Protein AF-A0A9R0VJ51-F1 (afdb_monomer)

Foldseek 3Di:
DVLVVVVVVVVVVLVPVQVLLVQLLDPDHDDPNVVSCVVVDNDPRPVVNVVSVVVVCVLVVVLVVCVVPPVVLVVLVPDPDPVSVVNCSNRDDDDPPCPPVDDPPVVVVVVVVVVVVVVVVVVVCCCVPPVVVVVVVVVVVVVVPCDPDDDPPPDDDD

Solvent-accessible surface area (backbone atoms only — not comparable to full-atom values): 9485 Å² total; per-residue (Å²): 109,71,70,61,52,52,52,48,53,53,49,52,50,50,67,51,50,51,58,53,36,52,52,56,45,45,95,76,64,65,73,74,52,49,60,55,45,66,72,52,60,94,60,69,36,64,65,52,37,54,49,52,52,50,59,64,43,45,64,55,52,51,46,49,50,49,64,74,34,60,68,56,51,51,55,40,72,73,41,92,46,69,67,44,52,52,49,47,69,72,61,59,79,85,75,69,88,64,79,82,74,55,88,55,65,66,57,56,46,57,50,53,55,50,51,52,52,51,51,51,52,50,52,53,48,45,41,62,69,53,48,53,68,50,49,60,60,52,52,52,55,61,70,63,51,85,62,85,79,74,81,79,76,92,72,83,87,134

pLDDT: mean 71.66, std 12.96, range [48.5, 96.31]

Secondary structure (DSSP, 8-state):
-HHHHHHHHHHHHHHHHHHHHHHHHSSS--THHHHHHHHS----TTHHHHHHHHHHHHHHHHHHHHHH-HHHHHHHHH---HHHHHHHHHHPPS--GGGGS-TTHHHHHHHHHHHHHHHHHHHHHHIIIIIHHHHHHHHHHHHT---------S----

Radius of gyration: 27.15 Å; Cα contacts (8 Å, |Δi|>4): 40; chains: 1; bounding box: 50×77×55 Å

Sequence (158 aa):
MMRHVLKFVVAIGWLIILPVTYSSSIQNPTGLIKFFSNWIGNFQSQSIYNFAVALYMLPNIFSALFFIFLPMRRALERSNSRIVRFLLWWTQPKLYVARGMYEDTCSLLKYTTFWILLLICKLAFSYYVEISPLVGPTRTIMFLGRGKYIWHEFFPYS

Mean predicted aligned error: 16.08 Å

Structure (mmCIF, N/CA/C/O backbone):
data_AF-A0A9R0VJ51-F1
#
_entry.id   AF-A0A9R0VJ51-F1
#
loop_
_atom_site.group_PDB
_atom_site.id
_atom_site.type_symbol
_atom_site.label_atom_id
_atom_site.label_alt_id
_atom_site.label_comp_id
_atom_site.label_asym_id
_atom_site.label_entity_id
_atom_site.label_seq_id
_atom_site.pdbx_PDB_ins_code
_atom_site.Cartn_x
_atom_site.Cartn_y
_atom_site.Cartn_z
_atom_site.occupancy
_atom_site.B_iso_or_equiv
_atom_site.auth_seq_id
_atom_site.auth_comp_id
_atom_site.auth_asym_id
_atom_site.auth_atom_id
_atom_site.pdbx_PDB_model_num
ATOM 1 N N . MET A 1 1 ? -3.761 -22.362 -17.370 1.00 61.88 1 MET A N 1
ATOM 2 C CA . MET A 1 1 ? -4.605 -23.160 -16.455 1.00 61.88 1 MET A CA 1
ATOM 3 C C . MET A 1 1 ? -4.006 -23.339 -15.061 1.00 61.88 1 MET A C 1
ATOM 5 O O . MET A 1 1 ? -4.658 -22.923 -14.116 1.00 61.88 1 MET A O 1
ATOM 9 N N . MET A 1 2 ? -2.773 -23.841 -14.908 1.00 71.62 2 MET A N 1
ATOM 10 C CA . MET A 1 2 ? -2.172 -24.176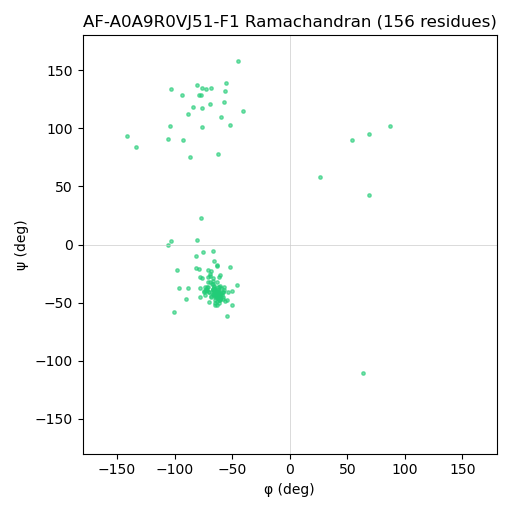 -13.595 1.00 71.62 2 MET A CA 1
ATOM 11 C C . MET A 1 2 ? -2.246 -23.061 -12.526 1.00 71.62 2 MET A C 1
ATOM 13 O O . MET A 1 2 ? -2.577 -23.319 -11.375 1.00 71.62 2 MET A O 1
ATOM 17 N N . ARG A 1 3 ? -2.031 -21.795 -12.913 1.00 71.62 3 ARG A N 1
ATOM 18 C CA . ARG A 1 3 ? -2.134 -20.640 -12.000 1.00 71.62 3 ARG A CA 1
ATOM 19 C C . ARG A 1 3 ? -3.552 -20.404 -11.464 1.00 71.62 3 ARG A C 1
ATOM 21 O O . ARG A 1 3 ? -3.707 -20.014 -10.313 1.00 71.62 3 ARG A O 1
ATOM 28 N N . HIS A 1 4 ? -4.577 -20.598 -12.292 1.00 77.50 4 HIS A N 1
ATOM 29 C CA . HIS A 1 4 ? -5.969 -20.393 -11.877 1.00 77.50 4 HIS A CA 1
ATOM 30 C C . HIS A 1 4 ? -6.425 -21.507 -10.939 1.00 77.50 4 HIS A C 1
ATOM 32 O O . HIS A 1 4 ? -7.054 -21.215 -9.931 1.00 77.50 4 HIS A O 1
ATOM 38 N N . VAL A 1 5 ? -6.003 -22.746 -11.214 1.00 83.06 5 VAL A N 1
ATOM 39 C CA . VAL A 1 5 ? -6.234 -23.892 -10.325 1.00 83.06 5 VAL A CA 1
ATOM 40 C C . VAL A 1 5 ? -5.582 -23.658 -8.961 1.00 83.06 5 VAL A C 1
ATOM 42 O O . VAL A 1 5 ? -6.245 -23.814 -7.946 1.00 83.06 5 VAL A O 1
ATOM 45 N N . LEU A 1 6 ? -4.330 -23.186 -8.911 1.00 80.81 6 LEU A N 1
ATOM 46 C CA . LEU A 1 6 ? -3.669 -22.893 -7.634 1.00 80.81 6 LEU A CA 1
ATOM 47 C C . LEU A 1 6 ? -4.386 -21.787 -6.843 1.00 80.81 6 LEU A C 1
ATOM 49 O O . LEU A 1 6 ? -4.590 -21.928 -5.641 1.00 80.81 6 LEU A O 1
ATOM 53 N N . LYS A 1 7 ? -4.814 -20.705 -7.509 1.00 79.00 7 LYS A N 1
ATOM 54 C CA . LYS A 1 7 ? -5.608 -19.646 -6.863 1.00 79.00 7 LYS A CA 1
ATOM 55 C C . LYS A 1 7 ? -6.940 -20.172 -6.327 1.00 79.00 7 LYS A C 1
ATOM 57 O O . LYS A 1 7 ? -7.367 -19.742 -5.263 1.00 79.00 7 LYS A O 1
ATOM 62 N N . PHE A 1 8 ? -7.562 -21.106 -7.039 1.00 83.62 8 PHE A N 1
ATOM 63 C CA . PHE A 1 8 ? -8.810 -21.739 -6.628 1.00 83.62 8 PHE A CA 1
ATOM 64 C C . PHE A 1 8 ? -8.621 -22.644 -5.404 1.00 83.62 8 PHE A C 1
ATOM 66 O O . PHE A 1 8 ? -9.360 -22.518 -4.435 1.00 83.62 8 PHE A O 1
ATOM 73 N N . VAL A 1 9 ? -7.577 -23.479 -5.391 1.00 86.25 9 VAL A N 1
ATOM 74 C CA . VAL A 1 9 ? -7.226 -24.319 -4.231 1.00 86.25 9 VAL A CA 1
ATOM 75 C C . VAL A 1 9 ? -6.919 -23.459 -3.002 1.00 86.25 9 VAL A C 1
ATOM 77 O O . VAL A 1 9 ? -7.408 -23.746 -1.912 1.00 86.25 9 VAL A O 1
ATOM 80 N N . VAL A 1 10 ? -6.169 -22.365 -3.173 1.00 83.81 10 VAL A N 1
ATOM 81 C CA . VAL A 1 10 ? -5.886 -21.418 -2.082 1.00 83.81 10 VAL A CA 1
ATOM 82 C C . VAL A 1 10 ? -7.166 -20.740 -1.586 1.00 83.81 10 VAL A C 1
ATOM 84 O O . VAL A 1 10 ? -7.347 -20.607 -0.379 1.00 83.81 10 VAL A O 1
ATOM 87 N N . ALA A 1 11 ? -8.083 -20.363 -2.482 1.00 84.75 11 ALA A N 1
ATOM 88 C CA . ALA A 1 11 ? -9.375 -19.797 -2.098 1.00 84.75 11 ALA A CA 1
ATOM 89 C C . ALA A 1 11 ? -10.235 -20.792 -1.301 1.00 84.75 11 ALA A C 1
ATOM 91 O O . ALA A 1 11 ? -10.811 -20.408 -0.288 1.00 84.75 11 ALA A O 1
ATOM 92 N N . ILE A 1 12 ? -10.270 -22.068 -1.703 1.00 88.81 12 ILE A N 1
ATOM 93 C CA . ILE A 1 12 ? -10.953 -23.132 -0.949 1.00 88.81 12 ILE A CA 1
ATOM 94 C C . ILE A 1 12 ? -10.329 -23.298 0.440 1.00 88.81 12 ILE A C 1
ATOM 96 O O . ILE A 1 12 ? -11.054 -23.399 1.4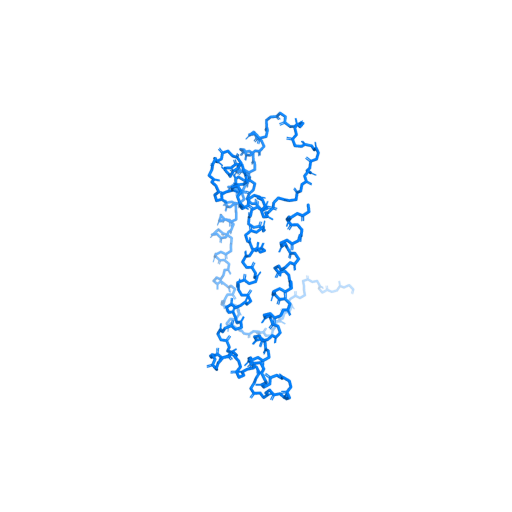26 1.00 88.81 12 ILE A O 1
ATOM 100 N N . GLY A 1 13 ? -8.996 -23.270 0.538 1.00 86.38 13 GLY A N 1
ATOM 101 C CA . GLY A 1 13 ? -8.298 -23.313 1.823 1.00 86.38 13 GLY A CA 1
ATOM 102 C C . GLY A 1 13 ? -8.754 -22.190 2.757 1.00 86.38 13 GLY A C 1
ATOM 103 O O . GLY A 1 13 ? -9.138 -22.451 3.894 1.00 86.38 13 GLY A O 1
ATOM 104 N N . TRP A 1 14 ? -8.804 -20.951 2.262 1.00 84.69 14 TRP A N 1
ATOM 105 C CA . TRP A 1 14 ? -9.288 -19.808 3.043 1.00 84.69 14 TRP A CA 1
ATOM 106 C C . TRP A 1 14 ? -10.775 -19.888 3.394 1.00 84.69 14 TRP A C 1
ATOM 108 O O . TRP A 1 14 ? -11.151 -19.524 4.508 1.00 84.69 14 TRP A O 1
ATOM 118 N N . LEU A 1 15 ? -11.600 -20.413 2.485 1.00 85.50 15 LEU A N 1
ATOM 119 C CA . LEU A 1 15 ? -13.028 -20.645 2.706 1.00 85.50 15 LEU A CA 1
ATOM 120 C C . LEU A 1 15 ? -13.286 -21.631 3.850 1.00 85.50 15 LEU A C 1
ATOM 122 O O . LEU A 1 15 ? -14.316 -21.526 4.500 1.00 85.50 15 LEU A O 1
ATOM 126 N N . ILE A 1 16 ? -12.359 -22.551 4.125 1.00 82.81 16 ILE A N 1
ATOM 127 C CA . ILE A 1 16 ? -12.457 -23.502 5.240 1.00 82.81 16 ILE A CA 1
ATOM 128 C C . ILE A 1 16 ? -11.809 -22.922 6.509 1.00 82.81 16 ILE A C 1
ATOM 130 O O . ILE A 1 16 ? -12.409 -22.953 7.580 1.00 82.81 16 ILE A O 1
ATOM 134 N N . ILE A 1 17 ? -10.603 -22.351 6.403 1.00 81.69 17 ILE A N 1
ATOM 135 C CA . ILE A 1 17 ? -9.813 -21.874 7.554 1.00 81.69 17 ILE A CA 1
ATOM 136 C C . ILE A 1 17 ? -10.508 -20.723 8.295 1.00 81.69 17 ILE A C 1
ATOM 138 O O . ILE A 1 17 ? -10.542 -20.721 9.526 1.00 81.69 17 ILE A O 1
ATOM 142 N N . LEU A 1 18 ? -11.069 -19.742 7.581 1.00 80.44 18 LEU A N 1
ATOM 143 C CA . LEU A 1 18 ? -11.682 -18.567 8.211 1.00 80.44 18 LEU A CA 1
ATOM 144 C C . LEU A 1 18 ? -12.923 -18.913 9.056 1.00 80.44 18 LEU A C 1
ATOM 146 O O . LEU A 1 18 ? -12.937 -18.548 10.230 1.00 80.44 18 LEU A O 1
ATOM 150 N N . PRO A 1 19 ? -13.938 -19.640 8.549 1.00 76.62 19 PRO A N 1
ATOM 151 C CA . PRO A 1 19 ? -15.088 -20.018 9.370 1.00 76.62 19 PRO A CA 1
ATOM 152 C C . PRO A 1 19 ? -14.731 -21.007 10.487 1.00 76.62 19 PRO A C 1
ATOM 154 O O . PRO A 1 19 ? -15.289 -20.892 11.575 1.00 76.62 19 PRO A O 1
ATOM 157 N N . VAL A 1 20 ? -13.775 -21.925 10.283 1.00 72.50 20 VAL A N 1
ATOM 158 C CA . VAL A 1 20 ? -13.317 -22.836 11.352 1.00 72.50 20 VAL A CA 1
ATOM 159 C C . VAL A 1 20 ? -12.639 -22.062 12.488 1.00 72.50 20 VAL A C 1
ATOM 161 O O . VAL A 1 20 ? -12.956 -22.277 13.657 1.00 72.50 20 VAL A O 1
ATOM 164 N N . THR A 1 21 ? -11.750 -21.117 12.167 1.00 73.44 21 THR A N 1
ATOM 165 C CA . THR A 1 21 ? -11.065 -20.293 13.181 1.00 73.44 21 THR A CA 1
ATOM 166 C C . THR A 1 21 ? -12.002 -19.281 13.844 1.00 73.44 21 THR A C 1
ATOM 168 O O . THR A 1 21 ? -11.917 -19.088 15.055 1.00 73.44 21 THR A O 1
ATOM 171 N N . TYR A 1 22 ? -12.946 -18.695 13.100 1.00 71.75 22 TYR A N 1
ATOM 172 C CA . TYR A 1 22 ? -14.006 -17.844 13.652 1.00 71.75 22 TYR A CA 1
ATOM 173 C C . TYR A 1 22 ? -14.890 -18.616 14.634 1.00 71.75 22 TYR A C 1
ATOM 175 O O . TYR A 1 22 ? -15.132 -18.170 15.754 1.00 71.75 22 TYR A O 1
ATOM 183 N N . SER A 1 23 ? -15.322 -19.815 14.243 1.00 66.50 23 SER A N 1
ATOM 184 C CA . SER A 1 23 ? -16.166 -20.652 15.086 1.00 66.50 23 SER A CA 1
ATOM 185 C C . SER A 1 23 ? -15.439 -21.152 16.331 1.00 66.50 23 SER A C 1
ATOM 187 O O . SER A 1 23 ? -16.072 -21.316 17.369 1.00 66.50 23 S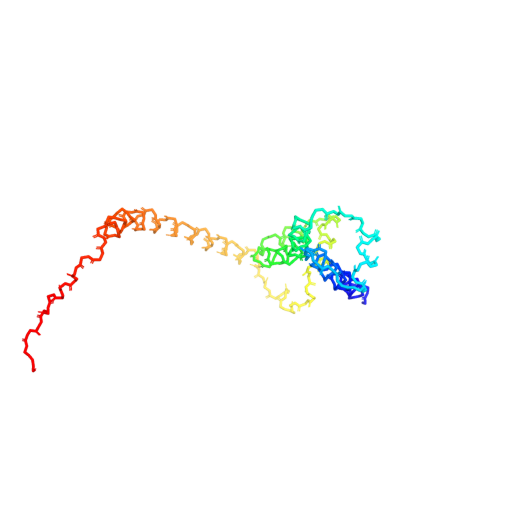ER A O 1
ATOM 189 N N . SER A 1 24 ? -14.125 -21.374 16.247 1.00 61.44 24 SER A N 1
ATOM 190 C CA . SER A 1 24 ? -13.296 -21.708 17.407 1.00 61.44 24 SER A CA 1
ATOM 191 C C . SER A 1 24 ? -13.134 -20.524 18.366 1.00 61.44 24 SER A C 1
ATOM 193 O O . SER A 1 24 ? -12.925 -20.746 19.554 1.00 61.44 24 SER A O 1
ATOM 195 N N . SER A 1 25 ? -13.234 -19.283 17.867 1.00 59.81 25 SER A N 1
ATOM 196 C CA . SER A 1 25 ? -13.198 -18.036 18.651 1.00 59.81 25 SER A CA 1
ATOM 197 C C . SER A 1 25 ? -14.432 -17.842 19.538 1.00 59.81 25 SER A C 1
ATOM 199 O O . SER A 1 25 ? -14.365 -17.179 20.574 1.00 59.81 25 SER A O 1
ATOM 201 N N . ILE A 1 26 ? -15.554 -18.455 19.162 1.00 62.91 26 ILE A N 1
ATOM 202 C CA . ILE A 1 26 ? -16.819 -18.394 19.892 1.00 62.91 26 ILE A CA 1
ATOM 203 C C . ILE A 1 26 ? -16.789 -19.307 21.128 1.00 62.91 26 ILE A C 1
ATOM 205 O O . ILE A 1 26 ? -16.497 -20.496 21.045 1.00 62.91 26 ILE A O 1
ATOM 209 N N . GLN A 1 27 ? -17.150 -18.748 22.287 1.00 56.19 27 GLN A N 1
ATOM 210 C CA . GLN A 1 27 ? -17.136 -19.429 23.592 1.00 56.19 27 GLN A CA 1
ATOM 211 C C . GLN A 1 27 ? -18.136 -20.595 23.734 1.00 56.19 27 GLN A C 1
ATOM 213 O O . GLN A 1 27 ? -17.984 -21.388 24.656 1.00 56.19 27 GLN A O 1
ATOM 218 N N . ASN A 1 28 ? -19.126 -20.739 22.841 1.00 54.72 28 ASN A N 1
ATOM 219 C CA . ASN A 1 28 ? -20.175 -21.768 22.932 1.00 54.72 28 ASN A CA 1
ATOM 220 C C . ASN A 1 28 ? -20.416 -22.486 21.583 1.00 54.72 28 ASN A C 1
ATOM 222 O O . ASN A 1 28 ? -21.328 -22.111 20.842 1.00 54.72 28 ASN A O 1
ATOM 226 N N . PRO A 1 29 ? -19.623 -23.514 21.229 1.00 53.16 29 PRO A N 1
ATOM 227 C CA . PRO A 1 29 ? -19.783 -24.240 19.969 1.00 53.16 29 PRO A CA 1
ATOM 228 C C . PRO A 1 29 ? -20.932 -25.268 20.029 1.00 53.16 29 PRO A C 1
ATOM 230 O O . PRO A 1 29 ? -20.966 -26.123 20.913 1.00 53.16 29 PRO A O 1
ATOM 233 N N . THR A 1 30 ? -21.859 -25.238 19.064 1.00 53.34 30 THR A N 1
ATOM 234 C CA . THR A 1 30 ? -22.970 -26.207 18.939 1.00 53.34 30 THR A CA 1
ATOM 235 C C . THR A 1 30 ? -22.723 -27.255 17.839 1.00 53.34 30 THR A C 1
ATOM 237 O O . THR A 1 30 ? -22.338 -26.942 16.714 1.00 53.34 30 THR A O 1
ATOM 240 N N . GLY A 1 31 ? -22.974 -28.531 18.166 1.00 59.56 31 GLY A N 1
ATOM 241 C CA . GLY A 1 31 ? -23.144 -29.652 17.226 1.00 59.56 31 GLY A CA 1
ATOM 242 C C . GLY A 1 31 ? -21.922 -30.018 16.373 1.00 59.56 31 GLY A C 1
ATOM 243 O O . GLY A 1 31 ? -20.931 -30.543 16.880 1.00 59.56 31 GLY A O 1
ATOM 244 N N . LEU A 1 32 ? -22.002 -29.758 15.062 1.00 58.34 32 LEU A N 1
ATOM 245 C CA . LEU A 1 32 ? -20.952 -30.067 14.073 1.00 58.34 32 LEU A CA 1
ATOM 246 C C . LEU A 1 32 ? -19.627 -29.349 14.364 1.00 58.34 32 LEU A C 1
ATOM 248 O O . LEU A 1 32 ? -18.554 -29.841 14.027 1.00 58.34 32 LEU A O 1
ATOM 252 N N . ILE A 1 33 ? -19.704 -28.209 15.043 1.00 54.75 33 ILE A N 1
ATOM 253 C CA . ILE A 1 33 ? -18.566 -27.354 15.378 1.00 54.75 33 ILE A CA 1
ATOM 254 C C . ILE A 1 33 ? -17.654 -28.022 16.425 1.00 54.75 33 ILE A C 1
ATOM 256 O O . ILE A 1 33 ? -16.434 -27.872 16.370 1.00 54.75 33 ILE A O 1
ATOM 260 N N . LYS A 1 34 ? -18.225 -28.830 17.332 1.00 59.12 34 LYS A N 1
ATOM 261 C CA . LYS A 1 34 ? -17.479 -29.540 18.385 1.00 59.12 34 LYS A CA 1
ATOM 262 C C . LYS A 1 34 ? -16.612 -30.680 17.829 1.00 59.12 34 LYS A C 1
ATOM 264 O O . LYS A 1 34 ? -15.577 -31.012 18.402 1.00 59.12 34 LYS A O 1
ATOM 269 N N . PHE A 1 35 ? -17.013 -31.271 16.701 1.00 65.12 35 PHE A N 1
ATOM 270 C CA . PHE A 1 35 ? -16.238 -32.325 16.039 1.00 65.12 35 PHE A CA 1
ATOM 271 C C . PHE A 1 35 ? -14.956 -31.776 15.404 1.00 65.12 35 PHE A C 1
ATOM 273 O O . PHE A 1 35 ? -13.895 -32.379 15.556 1.00 65.12 35 PHE A O 1
ATOM 280 N N . PHE A 1 36 ? -15.021 -30.602 14.767 1.00 59.25 36 PHE A N 1
ATOM 281 C CA . PHE A 1 36 ? -13.836 -29.951 14.200 1.00 59.25 36 PHE A CA 1
ATOM 282 C C . PHE A 1 36 ? -12.909 -29.370 15.277 1.00 59.25 36 PHE A C 1
ATOM 284 O O . PHE A 1 36 ? -11.691 -29.486 15.142 1.00 59.25 36 PHE A O 1
ATOM 291 N N . SER A 1 37 ? -13.450 -28.822 16.374 1.00 59.03 37 SER A N 1
ATOM 292 C CA . SER A 1 37 ? -12.637 -28.316 17.493 1.00 59.03 37 SER A CA 1
ATOM 293 C C . SER A 1 37 ? -11.914 -29.415 18.281 1.00 59.03 37 SER A C 1
ATOM 295 O O . SER A 1 37 ? -10.928 -29.141 18.949 1.00 59.03 37 SER A O 1
ATOM 297 N N . ASN A 1 38 ? -12.394 -30.662 18.248 1.00 60.88 38 ASN A N 1
ATOM 298 C CA . ASN A 1 38 ? -11.672 -31.786 18.856 1.00 60.88 38 ASN A CA 1
ATOM 299 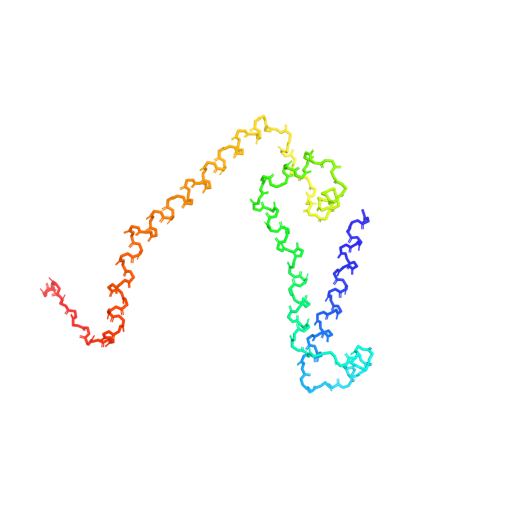C C . ASN A 1 38 ? -10.505 -32.272 17.982 1.00 60.88 38 ASN A C 1
ATOM 301 O O . ASN A 1 38 ? -9.533 -32.805 18.509 1.00 60.88 38 ASN A O 1
ATOM 305 N N . TRP A 1 39 ? -10.592 -32.093 16.660 1.00 61.31 39 TRP A N 1
ATOM 306 C CA . TRP A 1 39 ? -9.516 -32.430 15.724 1.00 61.31 39 TRP A CA 1
ATOM 307 C C . TRP A 1 39 ? -8.415 -31.360 15.729 1.00 61.31 39 TRP A C 1
ATOM 309 O O . TRP A 1 39 ? -7.225 -31.668 15.768 1.00 61.31 39 TRP A O 1
ATOM 319 N N . ILE A 1 40 ? -8.812 -30.088 15.694 1.00 58.47 40 ILE A N 1
ATOM 320 C CA . ILE A 1 40 ? -7.930 -28.926 15.815 1.00 58.47 40 ILE A CA 1
ATOM 321 C C . ILE A 1 40 ? -7.905 -28.560 17.292 1.00 58.47 40 ILE A C 1
ATOM 323 O O . ILE A 1 40 ? -8.777 -27.845 17.766 1.00 58.47 40 ILE A O 1
ATOM 327 N N . GLY A 1 41 ? -6.954 -29.147 18.025 1.00 48.69 41 GLY A N 1
ATOM 328 C CA . GLY A 1 41 ? -6.824 -29.013 19.476 1.00 48.69 41 GLY A CA 1
ATOM 329 C C . GLY A 1 41 ? -6.976 -27.578 19.990 1.00 48.69 41 GLY A C 1
ATOM 330 O O . GLY A 1 41 ? -6.804 -26.611 19.256 1.00 48.69 41 GLY A O 1
ATOM 331 N N . ASN A 1 42 ? -7.319 -27.458 21.271 1.00 56.56 42 ASN A N 1
ATOM 332 C CA . ASN A 1 42 ? -7.736 -26.227 21.942 1.00 56.56 42 ASN A CA 1
ATOM 333 C C . ASN A 1 42 ? -6.628 -25.149 21.953 1.00 56.56 42 ASN A C 1
ATOM 335 O O . ASN A 1 42 ? -5.923 -24.961 22.944 1.00 56.56 42 ASN A O 1
ATOM 339 N N . PHE A 1 43 ? -6.437 -24.463 20.830 1.00 53.22 43 PHE A N 1
ATOM 340 C CA . PHE A 1 43 ? -5.488 -23.374 20.687 1.00 53.22 43 PHE A CA 1
ATOM 341 C C . PHE A 1 43 ? -6.222 -22.047 20.947 1.00 53.22 43 PHE A C 1
ATOM 343 O O . PHE A 1 43 ? -7.288 -21.782 20.395 1.00 53.22 43 PHE A O 1
ATOM 350 N N . GLN A 1 44 ? -5.656 -21.232 21.838 1.00 56.38 44 GLN A N 1
ATOM 351 C CA . GLN A 1 44 ? -6.208 -19.986 22.385 1.00 56.38 44 GLN A CA 1
ATOM 352 C C . GLN A 1 44 ? -6.931 -19.118 21.334 1.00 56.38 44 GLN A C 1
ATOM 354 O O . GLN A 1 44 ? -6.344 -18.599 20.385 1.00 56.38 44 GLN A O 1
ATOM 359 N N . SER A 1 45 ? -8.239 -18.964 21.507 1.00 59.94 45 SER A N 1
ATOM 360 C CA . SER A 1 45 ? -9.170 -18.809 20.390 1.00 59.94 45 SER A CA 1
ATOM 361 C C . SER A 1 45 ? -9.300 -17.401 19.782 1.00 59.94 45 SER A C 1
ATOM 363 O O . SER A 1 45 ? -9.891 -17.240 18.713 1.00 59.94 45 SER A O 1
ATOM 365 N N . GLN A 1 46 ? -8.724 -16.369 20.406 1.00 60.84 46 GLN A N 1
ATOM 366 C CA . GLN A 1 46 ? -8.740 -14.995 19.873 1.00 60.84 46 GLN A CA 1
ATOM 367 C C . GLN A 1 46 ? -7.475 -14.625 19.084 1.00 60.84 46 GLN A C 1
ATOM 369 O O . GLN A 1 46 ? -7.560 -13.948 18.058 1.00 60.84 46 GLN A O 1
ATOM 374 N N . SER A 1 47 ? -6.293 -15.080 19.513 1.00 63.53 47 SER A N 1
ATOM 375 C CA . SER A 1 47 ? -5.020 -14.714 18.871 1.00 63.53 47 SER A CA 1
ATOM 376 C C . SER A 1 47 ? -4.850 -15.364 17.494 1.00 63.53 47 SER A C 1
ATOM 378 O O . SER A 1 47 ? -4.289 -14.761 16.581 1.00 63.53 47 SER A O 1
ATOM 380 N N . ILE A 1 48 ? -5.394 -16.567 17.315 1.00 70.44 48 ILE A N 1
ATOM 381 C CA . ILE A 1 48 ? -5.243 -17.367 16.092 1.00 70.44 48 ILE A CA 1
ATOM 382 C C . ILE A 1 48 ? -6.155 -16.874 14.982 1.00 70.44 48 ILE A C 1
ATOM 384 O O . ILE A 1 48 ? -5.739 -16.843 13.828 1.00 70.44 48 ILE A O 1
ATOM 388 N N . TYR A 1 49 ? -7.370 -16.442 15.321 1.00 75.81 49 TYR A N 1
ATOM 389 C CA . TYR A 1 49 ? -8.261 -15.812 14.355 1.00 75.81 49 TYR A CA 1
ATOM 390 C C . TYR A 1 49 ? -7.631 -14.526 13.804 1.00 75.81 49 TYR A C 1
ATOM 392 O O . TYR A 1 49 ? -7.520 -14.368 12.589 1.00 75.81 49 TYR A O 1
ATOM 400 N N . ASN A 1 50 ? -7.101 -13.662 14.678 1.00 75.31 50 ASN A N 1
ATOM 401 C CA . ASN A 1 50 ? -6.384 -12.460 14.246 1.00 75.31 50 ASN A CA 1
ATOM 402 C C . ASN A 1 50 ? -5.159 -12.791 13.382 1.00 75.31 50 ASN A C 1
ATOM 404 O O . ASN A 1 50 ? -4.932 -12.139 12.363 1.00 75.31 50 ASN A O 1
ATOM 408 N N . PHE A 1 51 ? -4.392 -13.823 13.744 1.00 79.19 51 PHE A N 1
ATOM 409 C CA . PHE A 1 51 ? -3.256 -14.277 12.944 1.00 79.19 51 PHE A CA 1
ATOM 410 C C . PHE A 1 51 ? -3.685 -14.816 11.569 1.00 79.19 51 PHE A C 1
ATOM 412 O O . PHE A 1 51 ? -3.087 -14.459 10.556 1.00 79.19 51 PHE A O 1
ATOM 419 N N . ALA A 1 52 ? -4.752 -15.616 11.504 1.00 81.12 52 ALA A N 1
ATOM 420 C CA . ALA A 1 52 ? -5.299 -16.146 10.257 1.00 81.12 52 ALA A CA 1
ATOM 421 C C . ALA A 1 52 ? -5.823 -15.028 9.342 1.00 81.12 52 ALA A C 1
ATOM 423 O O . ALA A 1 52 ? -5.556 -15.044 8.142 1.00 81.12 52 ALA A O 1
ATOM 424 N N . VAL A 1 53 ? -6.502 -14.022 9.903 1.00 80.69 53 VAL A N 1
ATOM 425 C CA . VAL A 1 53 ? -6.969 -12.838 9.165 1.00 80.69 53 VAL A CA 1
ATOM 426 C C . VAL A 1 53 ? -5.790 -12.007 8.649 1.00 80.69 53 VAL A C 1
ATOM 428 O O . VAL A 1 53 ? -5.788 -11.604 7.485 1.00 80.69 53 VAL A O 1
ATOM 431 N N . ALA A 1 54 ? -4.753 -11.790 9.463 1.00 82.62 54 ALA A N 1
ATOM 432 C CA . ALA A 1 54 ? -3.541 -11.097 9.025 1.00 82.62 54 ALA A CA 1
ATOM 433 C C . ALA A 1 54 ? -2.834 -11.857 7.886 1.00 82.62 54 ALA A C 1
ATOM 435 O O . ALA A 1 54 ? -2.442 -11.256 6.882 1.00 82.62 54 ALA A O 1
ATOM 436 N N . LEU A 1 55 ? -2.736 -13.185 7.998 1.00 84.75 55 LEU A N 1
ATOM 437 C CA . LEU A 1 55 ? -2.155 -14.054 6.975 1.00 84.75 55 LEU A CA 1
ATOM 438 C C . LEU A 1 55 ? -2.992 -14.074 5.684 1.00 84.75 55 LEU A C 1
ATOM 440 O O . LEU A 1 55 ? -2.425 -14.100 4.593 1.00 84.75 55 LEU A O 1
ATOM 444 N N . TYR A 1 56 ? -4.322 -13.998 5.789 1.00 83.38 56 TYR A N 1
ATOM 445 C CA . TYR A 1 56 ? -5.230 -13.869 4.644 1.00 83.38 56 TYR A CA 1
ATOM 446 C C . TYR A 1 56 ? -5.051 -12.535 3.911 1.00 83.38 56 TYR A C 1
ATOM 448 O O . TYR A 1 56 ? -5.076 -12.482 2.680 1.00 83.38 56 TYR A O 1
ATOM 456 N N . MET A 1 57 ? -4.841 -11.451 4.660 1.00 81.12 57 MET A N 1
ATOM 457 C CA . MET A 1 57 ? -4.654 -10.112 4.100 1.00 81.12 57 MET A CA 1
ATOM 458 C C . MET A 1 57 ? -3.264 -9.905 3.491 1.00 81.12 57 MET A C 1
ATOM 460 O O . MET A 1 57 ? -3.132 -9.133 2.541 1.00 81.12 57 MET A O 1
ATOM 464 N N . LEU A 1 58 ? -2.231 -10.599 3.981 1.00 80.94 58 LEU A N 1
ATOM 465 C CA . LEU A 1 58 ? -0.845 -10.445 3.521 1.00 80.94 58 LEU A CA 1
ATOM 466 C C . LEU A 1 58 ? -0.683 -10.525 1.988 1.00 80.94 58 LEU A C 1
ATOM 468 O O . LEU A 1 58 ? -0.120 -9.592 1.415 1.00 80.94 58 LEU A O 1
ATOM 472 N N . PRO A 1 59 ? -1.194 -11.552 1.278 1.00 76.94 59 PRO A N 1
ATOM 473 C CA . PRO A 1 59 ? -1.115 -11.629 -0.183 1.00 76.94 59 PRO A CA 1
ATOM 474 C C . PRO A 1 59 ? -1.738 -10.423 -0.901 1.00 76.94 59 PRO A C 1
ATOM 476 O O . PRO A 1 59 ? -1.212 -9.972 -1.921 1.00 76.94 59 PRO A O 1
ATOM 479 N N . ASN A 1 60 ? -2.839 -9.890 -0.365 1.00 79.19 60 ASN A N 1
ATOM 480 C CA . ASN A 1 60 ? -3.541 -8.737 -0.928 1.00 79.19 60 ASN A CA 1
ATOM 481 C C . ASN A 1 60 ? -2.772 -7.438 -0.672 1.00 79.19 60 ASN A C 1
ATOM 483 O O . ASN A 1 60 ? -2.630 -6.629 -1.587 1.00 79.19 60 ASN A O 1
ATOM 487 N N . ILE A 1 61 ? -2.209 -7.278 0.528 1.00 79.69 61 ILE A N 1
ATOM 488 C CA . ILE A 1 61 ? -1.340 -6.151 0.885 1.00 79.69 61 ILE A CA 1
ATOM 489 C C . ILE A 1 61 ? -0.093 -6.158 0.006 1.00 79.69 61 ILE A C 1
ATOM 491 O O . ILE A 1 61 ? 0.241 -5.132 -0.576 1.00 79.69 61 ILE A O 1
ATOM 495 N N . PHE A 1 62 ? 0.554 -7.313 -0.173 1.00 73.50 62 PHE A N 1
ATOM 496 C CA . PHE A 1 62 ? 1.670 -7.443 -1.107 1.00 73.50 62 PHE A CA 1
ATOM 497 C C . PHE A 1 62 ? 1.244 -7.058 -2.526 1.00 73.50 62 PHE A C 1
ATOM 499 O O . PHE A 1 62 ? 1.920 -6.259 -3.166 1.00 73.50 62 PHE A O 1
ATOM 506 N N . SER A 1 63 ? 0.107 -7.554 -3.017 1.00 70.00 63 SER A N 1
ATOM 507 C CA . SER A 1 63 ? -0.395 -7.198 -4.350 1.00 70.00 63 SER A CA 1
ATOM 508 C C . SER A 1 63 ? -0.638 -5.689 -4.512 1.00 70.00 63 SER A C 1
ATOM 510 O O . SER A 1 63 ? -0.242 -5.113 -5.529 1.00 70.00 63 SER A O 1
ATOM 512 N N . ALA A 1 64 ? -1.246 -5.041 -3.514 1.00 74.25 64 ALA A N 1
ATOM 513 C CA . ALA A 1 64 ? -1.491 -3.600 -3.489 1.00 74.25 64 ALA A CA 1
ATOM 514 C C . ALA A 1 64 ? -0.183 -2.799 -3.410 1.00 74.25 64 ALA A C 1
ATOM 516 O O . ALA A 1 64 ? 0.008 -1.847 -4.163 1.00 74.25 64 ALA A O 1
ATOM 517 N N . LEU A 1 65 ? 0.760 -3.236 -2.576 1.00 74.31 65 LEU A N 1
ATOM 518 C CA . LEU A 1 65 ? 2.087 -2.644 -2.452 1.00 74.31 65 LEU A CA 1
ATOM 519 C C . LEU A 1 65 ? 2.839 -2.725 -3.785 1.00 74.31 65 LEU A C 1
ATOM 521 O O . LEU A 1 65 ? 3.317 -1.715 -4.284 1.00 74.31 65 LEU A O 1
ATOM 525 N N . PHE A 1 66 ? 2.846 -3.883 -4.449 1.00 67.94 66 PHE A N 1
ATOM 526 C CA . PHE A 1 66 ? 3.421 -4.001 -5.789 1.00 67.94 66 PHE A CA 1
ATOM 527 C C . PHE A 1 66 ? 2.688 -3.143 -6.824 1.00 67.94 66 PHE A C 1
ATOM 529 O O . PHE A 1 66 ? 3.310 -2.696 -7.781 1.00 67.94 66 PHE A O 1
ATOM 536 N N . PHE A 1 67 ? 1.374 -2.934 -6.700 1.00 65.94 67 PHE A N 1
ATOM 537 C CA . PHE A 1 67 ? 0.607 -2.064 -7.600 1.00 65.94 67 PHE A CA 1
ATOM 538 C C . PHE A 1 67 ? 0.972 -0.584 -7.444 1.00 65.94 67 PHE A C 1
ATOM 540 O O . PHE A 1 67 ? 1.193 0.083 -8.448 1.00 65.94 67 PHE A O 1
ATOM 547 N N . ILE A 1 68 ? 1.103 -0.100 -6.211 1.00 66.81 68 ILE A N 1
ATOM 548 C CA . ILE A 1 68 ? 1.465 1.291 -5.913 1.00 66.81 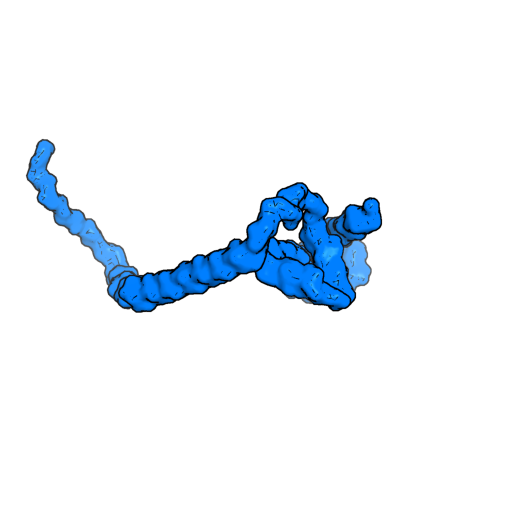68 ILE A CA 1
ATOM 549 C C . ILE A 1 68 ? 2.946 1.542 -6.232 1.00 66.81 68 ILE A C 1
ATOM 551 O O . ILE A 1 68 ? 3.304 2.561 -6.823 1.00 66.81 68 ILE A O 1
ATOM 555 N N . PHE A 1 69 ? 3.820 0.582 -5.920 1.00 64.12 69 PHE A N 1
ATOM 556 C CA . PHE A 1 69 ? 5.242 0.656 -6.236 1.00 64.12 69 PHE A CA 1
ATOM 557 C C . PHE A 1 69 ? 5.534 0.136 -7.656 1.00 64.12 69 PHE A C 1
ATOM 559 O O . PHE A 1 69 ? 6.144 -0.921 -7.848 1.00 64.12 69 PHE A O 1
ATOM 566 N N . LEU A 1 70 ? 5.206 0.949 -8.669 1.00 60.41 70 LEU A N 1
ATOM 567 C CA . LEU A 1 70 ? 5.739 0.799 -10.036 1.00 60.41 70 LEU A CA 1
ATOM 568 C C . LEU A 1 70 ? 7.275 0.564 -10.095 1.00 60.41 70 LEU A C 1
ATOM 570 O O . LEU A 1 70 ? 7.706 -0.239 -10.930 1.00 60.41 70 LEU A O 1
ATOM 574 N N . PRO A 1 71 ? 8.122 1.155 -9.215 1.00 60.75 71 PRO A N 1
ATOM 575 C CA . PRO A 1 71 ? 9.567 0.905 -9.212 1.00 60.75 71 PRO A CA 1
ATOM 576 C C . PRO A 1 71 ? 9.941 -0.530 -8.822 1.00 60.75 71 PRO A C 1
ATOM 578 O O . PRO A 1 71 ? 10.841 -1.117 -9.427 1.00 60.75 71 PRO A O 1
ATOM 581 N N . MET A 1 72 ? 9.232 -1.123 -7.849 1.00 62.78 72 MET A N 1
ATOM 582 C CA . MET A 1 72 ? 9.493 -2.500 -7.420 1.00 62.78 72 MET A CA 1
ATOM 583 C C . MET A 1 72 ? 9.179 -3.488 -8.534 1.00 62.78 72 MET A C 1
ATOM 585 O O . MET A 1 72 ? 9.955 -4.415 -8.737 1.00 62.78 72 MET A O 1
ATOM 589 N N . ARG A 1 73 ? 8.110 -3.269 -9.314 1.00 65.06 73 ARG A N 1
ATOM 590 C CA . ARG A 1 73 ? 7.793 -4.131 -10.466 1.00 65.06 73 ARG A CA 1
ATOM 591 C C . ARG A 1 73 ? 8.934 -4.174 -11.483 1.00 65.06 73 ARG A C 1
ATOM 593 O O . ARG A 1 73 ? 9.266 -5.253 -11.958 1.00 65.06 73 ARG A O 1
ATOM 600 N N . ARG A 1 74 ? 9.585 -3.041 -11.763 1.00 59.69 74 ARG A N 1
ATOM 601 C CA . ARG A 1 74 ? 10.711 -2.964 -12.710 1.00 59.69 74 ARG A CA 1
ATOM 602 C C . ARG A 1 74 ? 12.009 -3.546 -12.149 1.00 59.69 74 ARG A C 1
ATOM 604 O O . ARG A 1 74 ? 12.728 -4.224 -12.881 1.00 59.69 74 ARG A O 1
ATOM 611 N N . ALA A 1 75 ? 12.308 -3.305 -10.870 1.00 61.97 75 ALA A N 1
ATOM 612 C CA . ALA A 1 75 ? 13.449 -3.926 -10.193 1.00 61.97 75 ALA A CA 1
ATOM 613 C C . ALA A 1 75 ? 13.296 -5.454 -10.142 1.00 61.97 75 ALA A C 1
ATOM 615 O O . ALA A 1 75 ? 14.258 -6.180 -10.382 1.00 61.97 75 ALA A O 1
ATOM 616 N N . LEU A 1 76 ? 12.067 -5.930 -9.916 1.00 63.44 76 LEU A N 1
ATOM 617 C CA . LEU A 1 76 ? 11.723 -7.341 -9.996 1.00 63.44 76 LEU A CA 1
ATOM 618 C C . LEU A 1 76 ? 11.872 -7.877 -11.428 1.00 63.44 76 LEU A C 1
ATOM 620 O O . LEU A 1 76 ? 12.519 -8.891 -11.644 1.00 63.44 76 LEU A O 1
ATOM 624 N N . GLU A 1 77 ? 11.346 -7.190 -12.437 1.00 63.47 77 GLU A N 1
ATOM 625 C CA . GLU A 1 77 ? 11.435 -7.662 -13.827 1.00 63.47 77 GLU A CA 1
ATOM 626 C C . GLU A 1 77 ? 12.864 -7.678 -14.388 1.00 63.47 77 GLU A C 1
ATOM 628 O O . GLU A 1 77 ? 13.175 -8.518 -15.229 1.00 63.47 77 GLU A O 1
ATOM 633 N N . ARG A 1 78 ? 13.749 -6.796 -13.906 1.00 61.22 78 ARG A N 1
ATOM 634 C CA . ARG A 1 78 ? 15.182 -6.802 -14.246 1.00 61.22 78 ARG A CA 1
ATOM 635 C C . ARG A 1 78 ? 15.982 -7.823 -13.422 1.00 61.22 78 ARG A C 1
ATOM 637 O O . ARG A 1 78 ? 17.082 -8.198 -13.820 1.00 61.22 78 ARG A O 1
ATOM 644 N N . SER A 1 79 ? 15.456 -8.268 -12.280 1.00 59.97 79 SER A N 1
ATOM 645 C CA . SER A 1 79 ? 16.113 -9.229 -11.393 1.00 59.97 79 SER A CA 1
ATOM 646 C C . SER A 1 79 ? 15.850 -10.663 -11.858 1.00 59.97 79 SER A C 1
ATOM 648 O O . SER A 1 79 ? 14.720 -11.143 -11.832 1.00 59.97 79 SER A O 1
ATOM 650 N N . ASN A 1 80 ? 16.904 -11.403 -12.214 1.00 69.31 80 ASN A N 1
ATOM 651 C CA . ASN A 1 80 ? 16.810 -12.822 -12.591 1.00 69.31 80 ASN A CA 1
ATOM 652 C C . ASN A 1 80 ? 16.640 -13.771 -11.379 1.00 69.31 80 ASN A C 1
ATOM 654 O O . ASN A 1 80 ? 17.004 -14.947 -11.423 1.00 69.31 80 ASN A O 1
ATOM 658 N N . SER A 1 81 ? 16.136 -13.276 -10.250 1.00 72.38 81 SER A N 1
ATOM 659 C CA . SER A 1 81 ? 15.988 -14.090 -9.045 1.00 72.38 81 SER A CA 1
ATOM 660 C C . SER A 1 81 ? 14.722 -14.958 -9.106 1.00 72.38 81 SER A C 1
ATOM 662 O O . SER A 1 81 ? 13.637 -14.529 -9.504 1.00 72.38 81 SER A O 1
ATOM 664 N N . ARG A 1 82 ? 14.846 -16.227 -8.690 1.00 71.00 82 ARG A N 1
ATOM 665 C CA . ARG A 1 82 ? 13.740 -17.206 -8.712 1.00 71.00 82 ARG A CA 1
ATOM 666 C C . ARG A 1 82 ? 12.536 -16.767 -7.868 1.00 71.00 82 ARG A C 1
ATOM 668 O O . ARG A 1 82 ? 11.399 -16.967 -8.288 1.00 71.00 82 ARG A O 1
ATOM 675 N N . ILE A 1 83 ? 12.788 -16.135 -6.722 1.00 68.81 83 ILE A N 1
ATOM 676 C CA . ILE A 1 83 ? 11.762 -15.645 -5.782 1.00 68.81 83 ILE A CA 1
ATOM 677 C C . ILE A 1 83 ? 10.897 -14.572 -6.444 1.00 68.81 83 ILE A C 1
ATOM 679 O O . ILE A 1 83 ? 9.672 -14.612 -6.391 1.00 68.81 83 ILE A O 1
ATOM 683 N N . VAL A 1 84 ? 11.542 -13.643 -7.139 1.00 67.69 84 VAL A N 1
ATOM 684 C CA . VAL A 1 84 ? 10.887 -12.567 -7.872 1.00 67.69 84 VAL A CA 1
ATOM 685 C C . VAL A 1 84 ? 10.039 -13.102 -9.015 1.00 67.69 84 VAL A C 1
ATOM 687 O O . VAL A 1 84 ? 8.907 -12.665 -9.202 1.00 67.69 84 VAL A O 1
ATOM 690 N N . ARG A 1 85 ? 10.547 -14.098 -9.743 1.00 70.25 85 ARG A N 1
ATOM 691 C CA . ARG A 1 85 ? 9.800 -14.766 -10.811 1.00 70.25 85 ARG A CA 1
ATOM 692 C C . ARG A 1 85 ? 8.548 -15.465 -10.280 1.00 70.25 85 ARG A C 1
ATOM 694 O O . ARG A 1 85 ? 7.493 -15.375 -10.902 1.00 70.25 85 ARG A O 1
ATOM 701 N N . PHE A 1 86 ? 8.649 -16.111 -9.118 1.00 70.62 86 PHE A N 1
ATOM 702 C CA . PHE A 1 86 ? 7.514 -16.722 -8.423 1.00 70.62 86 PHE A CA 1
ATOM 703 C C . PHE A 1 86 ? 6.494 -15.670 -7.961 1.00 70.62 86 PHE A C 1
ATOM 705 O O . PHE A 1 86 ? 5.286 -15.836 -8.130 1.00 70.62 86 PHE A O 1
ATOM 712 N N . LEU A 1 87 ? 6.976 -14.541 -7.448 1.00 68.81 87 LEU A N 1
ATOM 713 C CA . LEU A 1 87 ? 6.129 -13.460 -6.968 1.00 68.81 87 LEU A CA 1
ATOM 714 C C . LEU A 1 87 ? 5.430 -12.699 -8.112 1.00 68.81 87 LEU A C 1
ATOM 716 O O . LEU A 1 87 ? 4.238 -12.400 -8.021 1.00 68.81 87 LEU A O 1
ATOM 720 N N . LEU A 1 88 ? 6.118 -12.465 -9.233 1.00 70.19 88 LEU A N 1
ATOM 721 C CA . LEU A 1 88 ? 5.542 -11.968 -10.490 1.00 70.19 88 LEU A CA 1
ATOM 722 C C . LEU A 1 88 ? 4.500 -12.945 -11.045 1.00 70.19 88 LEU A C 1
ATOM 724 O O . LEU A 1 88 ? 3.412 -12.531 -11.447 1.00 70.19 88 LEU A O 1
ATOM 728 N N . TRP A 1 89 ? 4.791 -14.248 -11.003 1.00 75.25 89 TRP A N 1
ATOM 729 C CA . TRP A 1 89 ? 3.843 -15.294 -11.382 1.00 75.25 89 TRP A CA 1
ATOM 730 C C . TRP A 1 89 ? 2.577 -15.269 -10.514 1.00 75.25 89 TRP A C 1
ATOM 732 O O . TRP A 1 89 ? 1.475 -15.469 -11.028 1.00 75.25 89 TRP A O 1
ATOM 742 N N . TRP A 1 90 ? 2.688 -14.938 -9.226 1.00 70.62 90 TRP A N 1
ATOM 743 C CA . TRP A 1 90 ? 1.536 -14.779 -8.336 1.00 70.62 90 TRP A CA 1
ATOM 744 C C . TRP A 1 90 ? 0.747 -13.482 -8.606 1.00 70.62 90 TRP A C 1
ATOM 746 O O . TRP A 1 90 ? -0.484 -13.523 -8.731 1.00 70.62 90 TRP A O 1
ATOM 756 N N . THR A 1 91 ? 1.436 -12.354 -8.808 1.00 64.88 91 THR A N 1
ATOM 757 C CA . THR A 1 91 ? 0.866 -10.988 -8.784 1.00 64.88 91 THR A CA 1
ATOM 758 C C . THR A 1 91 ? 0.519 -10.365 -10.144 1.00 64.88 91 THR A C 1
ATOM 760 O O . THR A 1 91 ? -0.326 -9.477 -10.184 1.00 64.88 91 THR A O 1
ATOM 763 N N . GLN A 1 92 ? 1.086 -10.796 -11.280 1.00 65.94 92 GLN A N 1
ATOM 764 C CA . GLN A 1 92 ? 0.803 -10.150 -12.580 1.00 65.94 92 GLN A CA 1
ATOM 765 C C . GLN A 1 92 ? -0.581 -10.535 -13.147 1.00 65.94 92 GLN A C 1
ATOM 767 O O . GLN A 1 92 ? -0.787 -11.707 -13.477 1.00 65.94 92 GLN A O 1
ATOM 772 N N . PRO A 1 93 ? -1.546 -9.619 -13.349 1.00 54.72 93 PRO A N 1
ATOM 773 C CA . PRO A 1 93 ? -2.565 -9.808 -14.380 1.00 54.72 93 PRO A CA 1
ATOM 774 C C . PRO A 1 93 ? -1.882 -9.711 -15.756 1.00 54.72 93 PRO A C 1
ATOM 776 O O . PRO A 1 93 ? -0.998 -8.879 -15.966 1.00 54.72 93 PRO A O 1
ATOM 779 N N . LYS A 1 94 ? -2.205 -10.629 -16.673 1.00 50.19 94 LYS A N 1
ATOM 780 C CA . LYS A 1 94 ? -1.598 -10.644 -18.008 1.00 50.19 94 LYS A CA 1
ATOM 781 C C . LYS A 1 94 ? -2.150 -9.483 -18.842 1.00 50.19 94 LYS A C 1
ATOM 783 O O . LYS A 1 94 ? -3.359 -9.336 -18.937 1.00 50.19 94 LYS A O 1
ATOM 788 N N . LEU A 1 95 ? -1.223 -8.783 -19.495 1.00 48.50 95 LEU A N 1
ATOM 789 C CA . LEU A 1 95 ? -1.395 -7.886 -20.641 1.00 48.50 95 LEU A CA 1
ATOM 790 C C . LEU A 1 95 ? -2.144 -6.567 -20.400 1.00 48.50 95 LEU A C 1
ATOM 792 O O . LEU A 1 95 ? -3.344 -6.459 -20.609 1.00 48.50 95 LEU A O 1
ATOM 796 N N . TYR A 1 96 ? -1.369 -5.512 -20.145 1.00 51.62 96 TYR A N 1
ATOM 797 C CA . TYR A 1 96 ? -1.678 -4.204 -20.720 1.00 51.62 96 TYR A CA 1
ATOM 798 C C . TYR A 1 96 ? -0.985 -4.156 -22.093 1.00 51.62 96 TYR A C 1
ATOM 800 O O . TYR A 1 96 ? 0.244 -4.208 -22.163 1.00 51.62 96 TYR A O 1
ATOM 808 N N . VAL A 1 97 ? -1.759 -4.146 -23.182 1.00 52.47 97 VAL A N 1
ATOM 809 C CA . VAL A 1 97 ? -1.270 -4.240 -24.579 1.00 52.47 97 VAL A CA 1
ATOM 810 C C . VAL A 1 97 ? -0.376 -3.046 -24.968 1.00 52.47 97 VAL A C 1
ATOM 812 O O . VAL A 1 97 ? 0.449 -3.160 -25.864 1.00 52.47 97 VAL A O 1
ATOM 815 N N . ALA A 1 98 ? -0.420 -1.943 -24.213 1.00 48.81 98 ALA A N 1
ATOM 816 C CA . ALA A 1 98 ? 0.423 -0.761 -24.431 1.00 48.81 98 ALA A CA 1
ATOM 817 C C . ALA A 1 98 ? 1.864 -0.864 -23.871 1.00 48.81 98 ALA A C 1
ATOM 819 O O . ALA A 1 98 ? 2.622 0.100 -23.941 1.00 48.81 98 ALA A O 1
ATOM 820 N N . ARG A 1 99 ? 2.276 -2.011 -23.306 1.00 57.16 99 ARG A N 1
ATOM 821 C CA . ARG A 1 99 ? 3.566 -2.171 -22.598 1.00 57.16 99 ARG A CA 1
ATOM 822 C C . ARG A 1 99 ? 4.819 -1.979 -23.473 1.00 57.16 99 ARG A C 1
ATOM 824 O O . ARG A 1 99 ? 5.895 -1.769 -22.924 1.00 57.16 99 ARG A O 1
ATOM 831 N N . GLY A 1 100 ? 4.687 -2.061 -24.797 1.00 54.41 100 GLY A N 1
ATOM 832 C CA . GLY A 1 100 ? 5.787 -1.885 -25.755 1.00 54.41 100 GLY A CA 1
ATOM 833 C C . GLY A 1 100 ? 5.785 -0.556 -26.518 1.00 54.41 100 GLY A C 1
ATOM 834 O O . GLY A 1 100 ? 6.676 -0.358 -27.329 1.00 54.41 100 GLY A O 1
ATOM 835 N N . MET A 1 101 ? 4.807 0.332 -26.286 1.00 58.19 101 MET A N 1
ATOM 836 C CA . MET A 1 101 ? 4.596 1.543 -27.103 1.00 58.19 101 MET A CA 1
ATOM 837 C C . MET A 1 101 ? 5.084 2.843 -26.432 1.00 58.19 101 MET A C 1
ATOM 839 O O . MET A 1 101 ? 4.897 3.923 -26.977 1.00 58.19 101 MET A O 1
ATOM 843 N N . TYR A 1 102 ? 5.694 2.749 -25.245 1.00 52.78 102 TYR A N 1
ATOM 844 C CA . TYR A 1 102 ? 6.302 3.878 -24.532 1.00 52.78 102 TYR A CA 1
ATOM 845 C C . TYR A 1 102 ? 7.829 3.794 -24.634 1.00 52.78 102 TYR A C 1
ATOM 847 O O . TYR A 1 102 ? 8.494 3.191 -23.778 1.00 52.78 102 TYR A O 1
ATOM 855 N N . GLU A 1 103 ? 8.389 4.419 -25.668 1.00 55.22 103 GLU A N 1
ATOM 856 C CA . GLU A 1 103 ? 9.772 4.887 -25.601 1.00 55.22 103 GLU A CA 1
ATOM 857 C C . GLU A 1 103 ? 9.905 5.810 -24.378 1.00 55.22 103 GLU A C 1
ATOM 859 O O . GLU A 1 103 ? 9.032 6.618 -24.064 1.00 55.22 103 GLU A O 1
ATOM 864 N N . ASP A 1 104 ? 10.948 5.556 -23.591 1.00 63.38 104 ASP A N 1
ATOM 865 C CA . ASP A 1 104 ? 11.261 6.209 -22.319 1.00 63.38 104 ASP A CA 1
ATOM 866 C C . ASP A 1 104 ? 10.347 5.934 -21.115 1.00 63.38 104 ASP A C 1
ATOM 868 O O . ASP A 1 104 ? 10.170 6.764 -20.228 1.00 63.38 104 ASP A O 1
ATOM 872 N N . THR A 1 105 ? 9.932 4.683 -20.905 1.00 57.69 105 THR A N 1
ATOM 873 C CA . THR A 1 105 ? 9.395 4.249 -19.589 1.00 57.69 105 THR A CA 1
ATOM 874 C C . THR A 1 105 ? 10.347 4.595 -18.409 1.00 57.69 105 THR A C 1
ATOM 876 O O . THR A 1 105 ? 9.953 4.621 -17.247 1.00 57.69 105 THR A O 1
ATOM 879 N N . CYS A 1 106 ? 11.643 4.846 -18.654 1.00 62.69 106 CYS A N 1
ATOM 880 C CA . CYS A 1 106 ? 12.598 5.361 -17.656 1.00 62.69 106 CYS A CA 1
ATOM 881 C C . CYS A 1 106 ? 12.400 6.849 -17.304 1.00 62.69 106 CYS A C 1
ATOM 883 O O . CYS A 1 106 ? 12.555 7.208 -16.136 1.00 62.69 106 CYS A O 1
ATOM 885 N N . SER A 1 107 ? 12.029 7.702 -18.263 1.00 69.25 107 SER A N 1
ATOM 886 C CA . SER A 1 107 ? 11.760 9.124 -18.010 1.00 69.25 107 SER A CA 1
ATOM 887 C C . SER A 1 107 ? 10.474 9.299 -17.197 1.00 69.25 107 SER A C 1
ATOM 889 O O . SER A 1 107 ? 10.474 10.036 -16.212 1.00 69.25 107 SER A O 1
ATOM 891 N N . LEU A 1 108 ? 9.435 8.512 -17.508 1.00 70.00 108 LEU A N 1
ATOM 892 C CA . LEU A 1 108 ? 8.188 8.468 -16.741 1.00 70.00 108 LEU A CA 1
ATOM 893 C C . LEU A 1 108 ? 8.443 8.105 -15.271 1.00 70.00 108 LEU A C 1
ATOM 895 O O . LEU A 1 108 ? 7.857 8.697 -14.368 1.00 70.00 108 LEU A O 1
ATOM 899 N N . LEU A 1 109 ? 9.368 7.175 -15.008 1.00 67.94 109 LEU A N 1
ATOM 900 C CA . LEU A 1 109 ? 9.737 6.834 -13.635 1.00 67.94 109 LEU A CA 1
ATOM 901 C C . LEU A 1 109 ? 10.400 7.999 -12.909 1.00 67.94 109 LEU A C 1
ATOM 903 O O . LEU A 1 109 ? 9.940 8.343 -11.823 1.00 67.94 109 LEU A O 1
ATOM 907 N N . LYS A 1 110 ? 11.423 8.623 -13.509 1.00 74.38 110 LYS A N 1
ATOM 908 C CA . LYS A 1 110 ? 12.096 9.796 -12.923 1.00 74.38 110 LYS A CA 1
ATOM 909 C C . LYS A 1 110 ? 11.087 10.893 -12.580 1.00 74.38 110 LYS A C 1
ATOM 911 O O . LYS A 1 110 ? 11.151 11.478 -11.501 1.00 74.38 110 LYS A O 1
ATOM 916 N N . TYR A 1 111 ? 10.117 11.101 -13.467 1.00 78.25 111 TYR A N 1
ATOM 917 C CA . TYR A 1 111 ? 9.015 12.032 -13.274 1.00 78.25 111 TYR A CA 1
ATOM 918 C C . TYR A 1 111 ? 8.123 11.630 -12.087 1.00 78.25 111 TYR A C 1
ATOM 920 O O . TYR A 1 111 ? 7.937 12.424 -11.171 1.00 78.25 111 TYR A O 1
ATOM 928 N N . THR A 1 112 ? 7.632 10.387 -12.017 1.00 79.00 112 THR A N 1
ATOM 929 C CA . THR A 1 112 ? 6.785 9.939 -10.888 1.00 79.00 112 THR A CA 1
ATOM 930 C C . THR A 1 112 ? 7.500 9.998 -9.536 1.00 79.00 112 THR A C 1
ATOM 932 O O . THR A 1 112 ? 6.903 10.423 -8.550 1.00 79.00 112 THR A O 1
ATOM 935 N N . THR A 1 113 ? 8.786 9.632 -9.478 1.00 77.00 113 THR A N 1
ATOM 936 C CA . THR A 1 113 ? 9.579 9.713 -8.242 1.00 77.00 113 THR A CA 1
ATOM 937 C C . THR A 1 113 ? 9.800 11.152 -7.807 1.00 77.00 113 THR A C 1
ATOM 939 O O . THR A 1 113 ? 9.732 11.445 -6.616 1.00 77.00 113 THR A O 1
ATOM 942 N N . PHE A 1 114 ? 10.012 12.053 -8.769 1.00 86.88 114 PHE A N 1
ATOM 943 C CA . PHE A 1 114 ? 10.109 13.481 -8.505 1.00 86.88 114 PHE A CA 1
ATOM 944 C C . PHE A 1 114 ? 8.813 14.012 -7.879 1.00 86.88 114 PHE A C 1
ATOM 946 O O . PHE A 1 114 ? 8.868 14.659 -6.838 1.00 86.88 114 PHE A O 1
ATOM 953 N N . TRP A 1 115 ? 7.648 13.670 -8.438 1.00 87.81 115 TRP A N 1
ATOM 954 C CA . TRP A 1 115 ? 6.360 14.114 -7.894 1.00 87.81 115 TRP A CA 1
ATOM 955 C C . TRP A 1 115 ? 6.037 13.531 -6.523 1.00 87.81 115 TRP A C 1
ATOM 957 O O . TRP A 1 115 ? 5.529 14.255 -5.671 1.00 87.81 115 TRP A O 1
ATOM 967 N N . ILE A 1 116 ? 6.350 12.256 -6.280 1.00 85.81 116 ILE A N 1
ATOM 968 C CA . ILE A 1 116 ? 6.172 11.646 -4.954 1.00 85.81 116 ILE A CA 1
ATOM 969 C C . ILE A 1 116 ? 7.034 12.375 -3.919 1.00 85.81 116 ILE A C 1
ATOM 971 O O . ILE A 1 116 ? 6.528 12.748 -2.863 1.00 85.81 116 ILE A O 1
ATOM 975 N N . LEU A 1 117 ? 8.310 12.626 -4.229 1.00 90.00 117 LEU A N 1
ATOM 976 C CA . LEU A 1 117 ? 9.210 13.358 -3.338 1.00 90.00 117 LEU A CA 1
ATOM 977 C C . LEU A 1 117 ? 8.714 14.790 -3.097 1.00 90.00 117 LEU A C 1
ATOM 979 O O . LEU A 1 117 ? 8.647 15.226 -1.951 1.00 90.00 117 LEU A O 1
ATOM 983 N N . LEU A 1 118 ? 8.305 15.491 -4.158 1.00 93.81 118 LEU A N 1
ATOM 984 C CA . LEU A 1 118 ? 7.756 16.845 -4.080 1.00 93.81 118 LEU A CA 1
ATOM 985 C C . LEU A 1 118 ? 6.517 16.890 -3.179 1.00 93.81 118 LEU A C 1
ATOM 987 O O . LEU A 1 118 ? 6.421 17.769 -2.325 1.00 93.81 118 LEU A O 1
ATOM 991 N N . LEU A 1 119 ? 5.590 15.939 -3.324 1.00 92.75 119 LEU A N 1
ATOM 992 C CA . LEU A 1 119 ? 4.399 15.856 -2.479 1.00 92.75 119 LEU A CA 1
ATOM 993 C C . LEU A 1 119 ? 4.744 15.549 -1.022 1.00 92.75 119 LEU A C 1
ATOM 995 O O . LEU A 1 119 ? 4.170 16.177 -0.139 1.00 92.75 119 LEU A O 1
ATOM 999 N N . ILE A 1 120 ? 5.691 14.645 -0.754 1.00 95.00 120 ILE A N 1
ATOM 1000 C CA . ILE A 1 120 ? 6.150 14.360 0.615 1.00 95.00 120 ILE A CA 1
ATOM 1001 C C . ILE A 1 120 ? 6.756 15.617 1.243 1.00 95.00 120 ILE A C 1
ATOM 1003 O O . ILE A 1 120 ? 6.383 15.976 2.356 1.00 95.00 120 ILE A O 1
ATOM 1007 N N . CYS A 1 121 ? 7.633 16.323 0.525 1.00 96.31 121 CYS A N 1
ATOM 1008 C CA . CYS A 1 121 ? 8.202 17.585 0.993 1.00 96.31 121 CYS A CA 1
ATOM 1009 C C . CYS A 1 121 ? 7.117 18.641 1.241 1.00 96.31 121 CYS A C 1
ATOM 1011 O O . CYS A 1 121 ? 7.138 19.301 2.277 1.00 96.31 121 CYS A O 1
ATOM 1013 N N . LYS A 1 122 ? 6.139 18.771 0.334 1.00 94.38 122 LYS A N 1
ATOM 1014 C CA . LYS A 1 122 ? 5.018 19.710 0.475 1.00 94.38 122 LYS A CA 1
ATOM 1015 C C . LYS A 1 122 ? 4.149 19.386 1.692 1.00 94.38 122 LYS A C 1
ATOM 1017 O O . LYS A 1 122 ? 3.800 20.291 2.443 1.00 94.38 122 LYS A O 1
ATOM 1022 N N . LEU A 1 123 ? 3.821 18.112 1.900 1.00 95.00 123 LEU A N 1
ATOM 1023 C CA . LEU A 1 123 ? 3.029 17.653 3.041 1.00 95.00 123 LEU A CA 1
ATOM 1024 C C . LEU A 1 123 ? 3.783 17.831 4.359 1.00 95.00 123 LEU A C 1
ATOM 1026 O O . LEU A 1 123 ? 3.199 18.305 5.326 1.00 95.00 123 LEU A O 1
ATOM 1030 N N . ALA A 1 124 ? 5.076 17.500 4.395 1.00 95.12 124 ALA A N 1
ATOM 1031 C CA . ALA A 1 124 ? 5.907 17.708 5.575 1.00 95.12 124 ALA A CA 1
ATOM 1032 C C . ALA 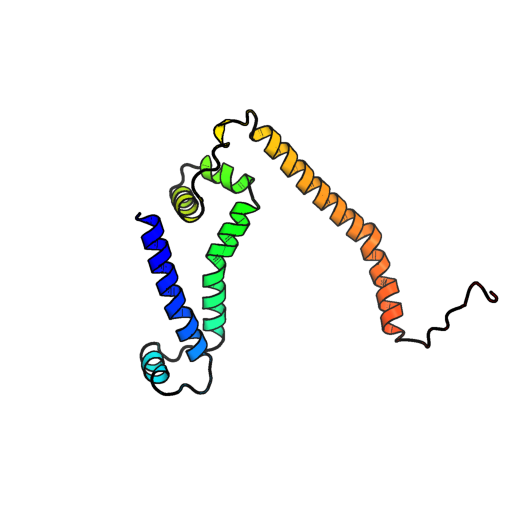A 1 124 ? 5.989 19.198 5.932 1.00 95.12 124 ALA A C 1
ATOM 1034 O O . ALA A 1 124 ? 5.772 19.567 7.083 1.00 95.12 124 ALA A O 1
ATOM 1035 N N . PHE A 1 125 ? 6.233 20.062 4.944 1.00 95.56 125 PHE A N 1
ATOM 1036 C CA . PHE A 1 125 ? 6.278 21.507 5.151 1.00 95.56 125 PHE A CA 1
ATOM 1037 C C . PHE A 1 125 ? 4.939 22.063 5.656 1.00 95.56 125 PHE A C 1
ATOM 1039 O O . PHE A 1 125 ? 4.921 22.738 6.680 1.00 95.56 125 PHE A O 1
ATOM 1046 N N . SER A 1 126 ? 3.822 21.728 5.000 1.00 95.88 126 SER A N 1
ATOM 1047 C CA . SER A 1 126 ? 2.477 22.127 5.447 1.00 95.88 126 SER A CA 1
ATOM 1048 C C . SER A 1 126 ? 2.187 21.621 6.866 1.00 95.88 126 SER A C 1
ATOM 1050 O O . SER A 1 126 ? 1.711 22.375 7.710 1.00 95.88 126 SER A O 1
ATOM 1052 N N . TYR A 1 127 ? 2.574 20.388 7.201 1.00 94.44 127 TYR A N 1
ATOM 1053 C CA . TYR A 1 127 ? 2.392 19.869 8.554 1.00 94.44 127 TYR A CA 1
ATOM 1054 C C . TYR A 1 127 ? 3.180 20.660 9.605 1.00 94.44 127 TYR A C 1
ATOM 1056 O O . TYR A 1 127 ? 2.620 21.046 10.629 1.00 94.44 127 TYR A O 1
ATOM 1064 N N . TYR A 1 128 ? 4.467 20.922 9.370 1.00 95.00 128 TYR A N 1
ATOM 1065 C CA . TYR A 1 128 ? 5.306 21.615 10.350 1.00 95.00 128 TYR A CA 1
ATOM 1066 C C . TYR A 1 128 ? 4.984 23.107 10.469 1.00 95.00 128 TYR A C 1
ATOM 1068 O O . TYR A 1 128 ? 5.013 23.638 11.577 1.00 95.00 128 TYR A O 1
ATOM 1076 N N . VAL A 1 129 ? 4.685 23.778 9.357 1.00 94.50 129 VAL A N 1
ATOM 1077 C CA . VAL A 1 129 ? 4.467 25.231 9.334 1.00 94.50 129 VAL A CA 1
ATOM 1078 C C . VAL A 1 129 ? 3.019 25.603 9.612 1.00 94.50 129 VAL A C 1
ATOM 1080 O O . VAL A 1 129 ? 2.779 26.600 10.282 1.00 94.50 129 VAL A O 1
ATOM 1083 N N . GLU A 1 130 ? 2.050 24.831 9.125 1.00 92.75 130 GLU A N 1
ATOM 1084 C CA . GLU A 1 130 ? 0.632 25.177 9.256 1.00 92.75 130 GLU A CA 1
ATOM 1085 C C . GLU A 1 130 ? -0.004 24.379 10.392 1.00 92.75 130 GLU A C 1
ATOM 1087 O O . GLU A 1 130 ? -0.494 24.951 11.363 1.00 92.75 130 GLU A O 1
ATOM 1092 N N . ILE A 1 131 ? 0.042 23.046 10.318 1.00 90.31 131 ILE A N 1
ATOM 1093 C CA . ILE A 1 131 ? -0.727 22.190 11.233 1.00 90.31 131 ILE A CA 1
ATOM 1094 C C . ILE A 1 131 ? -0.152 22.245 12.651 1.00 90.31 131 ILE A C 1
ATOM 1096 O O . ILE A 1 131 ? -0.893 22.487 13.601 1.00 90.31 131 ILE A O 1
ATOM 1100 N N . SER A 1 132 ? 1.161 22.064 12.811 1.00 91.25 132 SER A N 1
ATOM 1101 C CA . SER A 1 132 ? 1.831 22.003 14.114 1.00 91.25 132 SER A CA 1
ATOM 1102 C C . SER A 1 132 ? 1.561 23.222 15.015 1.00 91.25 132 SER A C 1
ATOM 1104 O O . SER A 1 132 ? 1.196 23.010 16.176 1.00 91.25 132 SER A O 1
ATOM 1106 N N . PRO A 1 133 ? 1.675 24.486 14.551 1.00 91.31 133 PRO A N 1
ATOM 1107 C CA . PRO A 1 133 ? 1.356 25.636 15.398 1.00 91.31 133 PRO A CA 1
ATOM 1108 C C . PRO A 1 133 ? -0.145 25.799 15.676 1.00 91.31 133 PRO A C 1
ATOM 1110 O O . PRO A 1 133 ? -0.497 26.393 16.692 1.00 91.31 133 PRO A O 1
ATOM 1113 N N . LEU A 1 134 ? -1.033 25.248 14.839 1.00 89.12 134 LEU A N 1
ATOM 1114 C CA . LEU A 1 134 ? -2.489 25.280 15.045 1.00 89.12 134 LEU A CA 1
ATOM 1115 C C . LEU A 1 134 ? -2.978 24.240 16.069 1.00 89.12 134 LEU A C 1
ATOM 1117 O O . LEU A 1 134 ? -4.048 24.415 16.661 1.00 89.12 134 LEU A O 1
ATOM 1121 N N . VAL A 1 135 ? -2.206 23.181 16.338 1.00 89.62 135 VAL A N 1
ATOM 1122 C CA . VAL A 1 135 ? -2.587 22.150 17.324 1.00 89.62 135 VAL A CA 1
ATOM 1123 C C . VAL A 1 135 ? -2.680 22.726 18.740 1.00 89.62 135 VAL A C 1
ATOM 1125 O O . VAL A 1 135 ? -3.634 22.432 19.463 1.00 89.62 135 VAL A O 1
ATOM 1128 N N . GLY A 1 136 ? -1.717 23.566 19.132 1.00 87.69 136 GLY A N 1
ATOM 1129 C CA . GLY A 1 136 ? -1.670 24.218 20.446 1.00 87.69 136 GLY A CA 1
ATOM 1130 C C . GLY A 1 136 ? -2.949 24.995 20.795 1.00 87.69 136 GLY A C 1
ATOM 1131 O O . GLY A 1 136 ? -3.633 24.617 21.749 1.00 87.69 136 GLY A O 1
ATOM 1132 N N . PRO A 1 137 ? -3.323 26.034 20.024 1.00 85.12 137 PRO A N 1
ATOM 1133 C CA . PRO A 1 137 ? -4.523 26.824 20.294 1.00 85.12 137 PRO A CA 1
ATOM 1134 C C . PRO A 1 137 ? -5.808 25.991 20.203 1.00 85.12 137 PRO A C 1
ATOM 1136 O O . PRO A 1 137 ? -6.698 26.157 21.036 1.00 85.12 137 PRO A O 1
ATOM 1139 N N . THR A 1 138 ? -5.891 25.038 19.269 1.00 85.94 138 THR A N 1
ATOM 1140 C CA . THR A 1 138 ? -7.062 24.152 19.137 1.00 85.94 138 THR A CA 1
ATOM 1141 C C . THR A 1 138 ? -7.268 23.300 20.392 1.00 85.94 138 THR A C 1
ATOM 1143 O O . THR A 1 138 ? -8.393 23.159 20.876 1.00 85.94 138 THR A O 1
ATOM 1146 N N . ARG A 1 139 ? -6.184 22.774 20.977 1.00 83.88 139 ARG A N 1
ATOM 1147 C CA . ARG A 1 139 ? -6.249 21.991 22.218 1.00 83.88 139 ARG A CA 1
ATOM 1148 C C . ARG A 1 139 ? -6.700 22.843 23.405 1.00 83.88 139 ARG A C 1
ATOM 1150 O O . ARG A 1 139 ? -7.489 22.362 24.216 1.00 83.88 139 ARG A O 1
ATOM 1157 N N . THR A 1 140 ? -6.256 24.097 23.478 1.00 83.50 140 THR A N 1
ATOM 1158 C CA . THR A 1 140 ? -6.684 25.052 24.512 1.00 83.50 140 THR A CA 1
ATOM 1159 C C . THR A 1 140 ? -8.174 25.382 24.400 1.00 83.50 140 THR A C 1
ATOM 1161 O O . 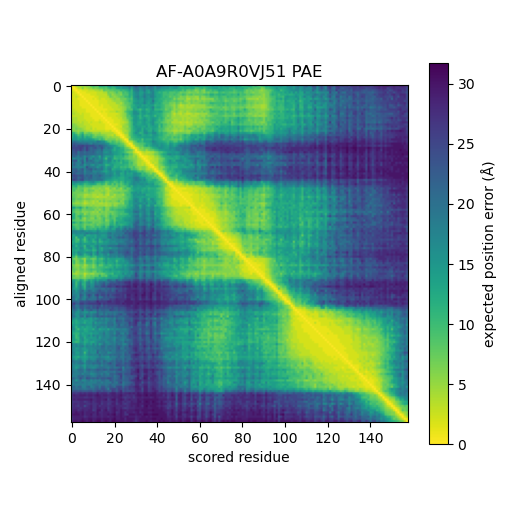THR A 1 140 ? -8.878 25.332 25.404 1.00 83.50 140 THR A O 1
ATOM 1164 N N . ILE A 1 141 ? -8.692 25.637 23.190 1.00 81.81 141 ILE A N 1
ATOM 1165 C CA . ILE A 1 141 ? -10.128 25.891 22.953 1.00 81.81 141 ILE A CA 1
ATOM 1166 C C . ILE A 1 141 ? -10.975 24.667 23.322 1.00 81.81 141 ILE A C 1
ATOM 1168 O O . ILE A 1 141 ? -12.031 24.796 23.939 1.00 81.81 141 ILE A O 1
ATOM 1172 N N . MET A 1 142 ? -10.505 23.467 22.979 1.00 80.56 142 MET A N 1
ATOM 1173 C CA . MET A 1 142 ? -11.202 22.227 23.314 1.00 80.56 142 MET A CA 1
ATOM 1174 C C . MET A 1 142 ? -11.229 21.975 24.831 1.00 80.56 142 MET A C 1
ATOM 1176 O O . MET A 1 142 ? -12.253 21.540 25.353 1.00 80.56 142 MET A O 1
ATOM 1180 N N . PHE A 1 143 ? -10.137 22.289 25.542 1.00 82.19 143 PHE A N 1
ATOM 1181 C CA . PHE A 1 143 ? -10.069 22.210 27.007 1.00 82.19 143 PHE A CA 1
ATOM 1182 C C . PHE A 1 143 ? -10.964 23.250 27.695 1.00 82.19 143 PHE A C 1
ATOM 1184 O O . PHE A 1 143 ? -11.566 22.954 28.723 1.00 82.19 143 PHE A O 1
ATOM 1191 N N . LEU A 1 144 ? -11.112 24.437 27.099 1.00 76.25 144 LEU A N 1
ATOM 1192 C CA . LEU A 1 144 ? -12.014 25.490 27.576 1.00 76.25 144 LEU A CA 1
ATOM 1193 C C . LEU A 1 144 ? -13.505 25.129 27.468 1.00 76.25 144 LEU A C 1
ATOM 1195 O O . LEU A 1 144 ? -14.326 25.889 27.964 1.00 76.25 144 LEU A O 1
ATOM 1199 N N . GLY A 1 145 ? -13.858 23.981 26.871 1.00 65.75 145 GLY A N 1
ATOM 1200 C CA . GLY A 1 145 ? -15.155 23.325 27.037 1.00 65.75 145 GLY A CA 1
ATOM 1201 C C . GLY A 1 145 ? -16.367 24.210 26.740 1.00 65.75 145 GLY A C 1
ATOM 1202 O O . GLY A 1 145 ? -16.916 24.821 27.643 1.00 65.75 145 GLY A O 1
ATOM 1203 N N . ARG A 1 146 ? -16.820 24.224 25.477 1.00 61.72 146 ARG A N 1
ATOM 1204 C CA . ARG A 1 146 ? -18.101 24.786 24.986 1.00 61.72 146 ARG A CA 1
ATOM 1205 C C . ARG A 1 146 ? -18.681 25.931 25.846 1.00 61.72 146 ARG A C 1
ATOM 1207 O O . ARG A 1 146 ? -19.816 25.849 26.316 1.00 61.72 146 ARG A O 1
ATOM 1214 N N . GLY A 1 147 ? -17.920 27.013 26.022 1.00 63.38 147 GLY A N 1
ATOM 1215 C CA . GLY A 1 147 ? -18.477 28.274 26.508 1.00 63.38 147 GLY A CA 1
ATOM 1216 C C . GLY A 1 147 ? -19.627 28.693 25.593 1.00 63.38 147 GLY A C 1
ATOM 1217 O O . GLY A 1 147 ? -19.544 28.483 24.381 1.00 63.38 147 GLY A O 1
ATOM 1218 N N . LYS A 1 148 ? -20.724 29.202 26.173 1.00 56.94 148 LYS A N 1
ATOM 1219 C CA . LYS A 1 148 ? -21.940 29.608 25.454 1.00 56.94 148 LYS A CA 1
ATOM 1220 C C . LYS A 1 148 ? -21.527 30.545 24.321 1.00 56.94 148 LYS A C 1
ATOM 1222 O O . LYS A 1 148 ? -21.149 31.684 24.569 1.00 56.94 148 LYS A O 1
ATOM 1227 N N . TYR A 1 149 ? -21.499 30.016 23.105 1.00 57.41 149 TYR A N 1
ATOM 1228 C CA . TYR A 1 149 ? -21.006 30.755 21.962 1.00 57.41 149 TYR A CA 1
ATOM 1229 C C . TYR A 1 149 ? -22.035 31.870 21.695 1.00 57.41 149 TYR A C 1
ATOM 1231 O O . TYR A 1 149 ? -23.232 31.614 21.553 1.00 57.41 149 TYR A O 1
ATOM 1239 N N . ILE A 1 150 ? -21.590 33.120 21.752 1.00 60.84 150 ILE A N 1
ATOM 1240 C CA . ILE A 1 150 ? -22.428 34.287 21.487 1.00 60.84 150 ILE A CA 1
ATOM 1241 C C . ILE A 1 150 ? -22.008 34.730 20.088 1.00 60.84 150 ILE A C 1
ATOM 1243 O O . ILE A 1 150 ? -20.910 35.262 19.931 1.00 60.84 150 ILE A O 1
ATOM 1247 N N . TRP A 1 151 ? -22.801 34.418 19.050 1.00 64.75 151 TRP A N 1
ATOM 1248 C CA . TRP A 1 151 ? -22.577 35.043 17.739 1.00 64.75 151 TRP A CA 1
ATOM 1249 C C . TRP A 1 151 ? -22.650 36.551 17.965 1.00 64.75 151 TRP A C 1
ATOM 1251 O O . TRP A 1 151 ? -23.673 37.058 18.421 1.00 64.75 151 TRP A O 1
ATOM 1261 N N . 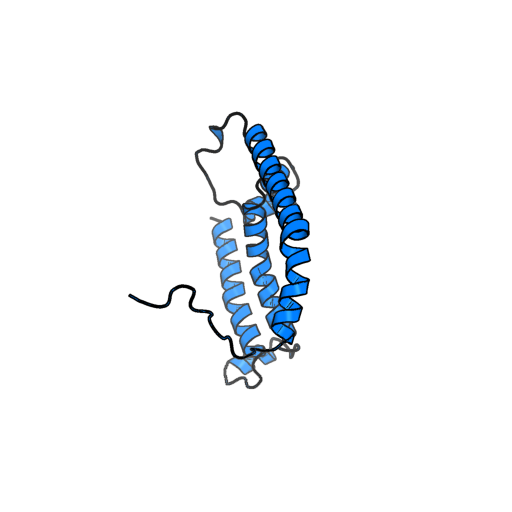HIS A 1 152 ? -21.590 37.269 17.619 1.00 64.69 152 HIS A N 1
ATOM 1262 C CA . HIS A 1 152 ? -21.755 38.668 17.273 1.00 64.69 152 HIS A CA 1
ATOM 1263 C C . HIS A 1 152 ? -22.352 38.683 15.866 1.00 64.69 152 HIS A C 1
ATOM 1265 O O . HIS A 1 152 ? -21.656 38.406 14.891 1.00 64.69 152 HIS A O 1
ATOM 1271 N N . GLU A 1 153 ? -23.663 38.907 15.765 1.00 64.19 153 GLU A N 1
ATOM 1272 C CA . GLU A 1 153 ? -24.301 39.222 14.488 1.00 64.19 153 GLU A CA 1
ATOM 1273 C C . GLU A 1 153 ? -23.651 40.500 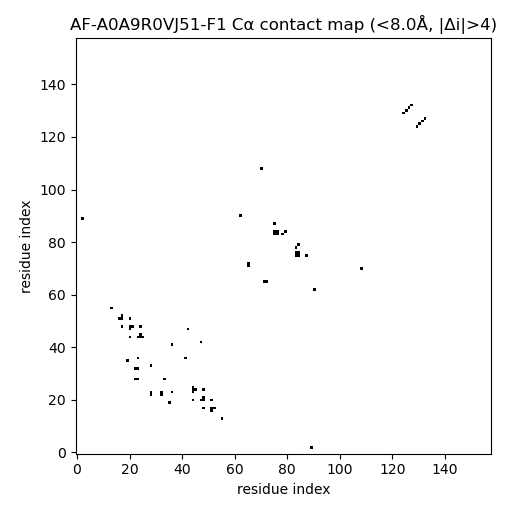13.946 1.00 64.19 153 GLU A C 1
ATOM 1275 O O . GLU A 1 153 ? -23.805 41.583 14.506 1.00 64.19 153 GLU A O 1
ATOM 1280 N N . PHE A 1 154 ? -22.863 40.362 12.878 1.00 65.69 154 PHE A N 1
ATOM 1281 C CA . PHE A 1 154 ? -22.139 41.476 12.258 1.00 65.69 154 PHE A CA 1
ATOM 1282 C C . PHE A 1 154 ? -23.043 42.403 11.430 1.00 65.69 154 PHE A C 1
ATOM 1284 O O . PHE A 1 154 ? -22.584 43.456 10.996 1.00 65.69 154 PHE A O 1
ATOM 1291 N N . PHE A 1 155 ? -24.319 42.052 11.243 1.00 68.19 155 PHE A N 1
ATOM 1292 C CA . PHE A 1 155 ? -25.293 42.877 10.531 1.00 68.19 155 PHE A CA 1
ATOM 1293 C C . PHE A 1 155 ? -26.660 42.803 11.218 1.00 68.19 155 PHE A C 1
ATOM 1295 O O . PHE A 1 155 ? -27.437 41.892 10.933 1.00 68.19 155 PHE A O 1
ATOM 1302 N N . PRO A 1 156 ? -26.975 43.740 12.125 1.00 57.06 156 PRO A N 1
ATOM 1303 C CA . PRO A 1 156 ? -28.344 43.940 12.553 1.00 57.06 156 PRO A CA 1
ATOM 1304 C C . PRO A 1 156 ? -29.075 44.697 11.429 1.00 57.06 156 PRO A C 1
ATOM 1306 O O . PRO A 1 156 ? -28.547 45.677 10.907 1.00 57.06 156 PRO A O 1
ATOM 1309 N N . TYR A 1 157 ? -30.286 44.253 11.090 1.00 54.88 157 TYR A N 1
ATOM 1310 C CA . TYR A 1 157 ? -31.257 44.887 10.177 1.00 54.88 157 TYR A CA 1
ATOM 1311 C C . TYR A 1 157 ? -31.146 44.558 8.665 1.00 54.88 157 TYR A C 1
ATOM 1313 O O . TYR A 1 157 ? -30.374 45.147 7.908 1.00 54.88 157 TYR A O 1
ATOM 1321 N N . SER A 1 158 ? -32.042 43.674 8.209 1.00 48.91 158 SER A N 1
ATOM 1322 C CA . SER A 1 158 ? -32.807 43.787 6.953 1.00 48.91 158 SER A CA 1
ATOM 1323 C C . SER A 1 158 ? -34.254 43.410 7.227 1.00 48.91 158 SER A C 1
ATOM 1325 O O . SER A 1 158 ? -34.455 42.500 8.062 1.00 48.91 158 SER A O 1
#

Organism: Triticum turgidum subsp. durum (NCBI:txid4567)